Protein AF-A0A4Q3TST6-F1 (afdb_monomer)

Nearest PDB structures (foldseek):
  6zv2-assembly1_A  TM=2.755E-01  e=5.333E+00  Homo sapiens
  7v6p-assembly1_A-2  TM=3.207E-01  e=9.569E+00  Homo sapiens

Sequence (135 aa):
MSQPLPTNADIRQLRTQAKELLRSLQATNPTAKLADAQWEIAKRHGFDSWPKLVAEVETPLLIEQMKGSIEKGDADELDRLLRRKPTLRRQLDEPLFGFDSPPVMRASGHREAARLLPVLVRHGADPNARSKWWA

Structure (mmCIF, N/CA/C/O backbone):
data_AF-A0A4Q3TST6-F1
#
_entry.id   AF-A0A4Q3TST6-F1
#
loop_
_atom_site.group_PDB
_atom_site.id
_atom_site.type_symbol
_atom_site.label_atom_id
_atom_site.label_alt_id
_atom_site.label_comp_id
_atom_site.label_asym_id
_atom_site.label_entity_id
_atom_site.label_seq_id
_atom_site.pdbx_PDB_ins_code
_atom_site.Cartn_x
_atom_site.Cartn_y
_atom_site.Cartn_z
_atom_site.occupancy
_atom_site.B_iso_or_equiv
_atom_site.auth_seq_id
_atom_site.auth_comp_id
_atom_site.auth_asym_id
_atom_site.auth_atom_id
_atom_site.pdbx_PDB_model_num
ATOM 1 N N . MET A 1 1 ? -17.664 15.649 11.143 1.00 48.75 1 MET A N 1
ATOM 2 C CA . MET A 1 1 ? -16.421 16.242 10.614 1.00 48.75 1 MET A CA 1
ATOM 3 C C . MET A 1 1 ? -15.369 15.144 10.624 1.00 48.75 1 MET A C 1
ATOM 5 O O . MET A 1 1 ? -14.902 14.800 11.701 1.00 48.75 1 MET A O 1
ATOM 9 N N . SER A 1 2 ? -15.102 14.505 9.484 1.00 64.56 2 SER A N 1
ATOM 10 C CA . SER A 1 2 ? -14.059 13.473 9.389 1.00 64.56 2 SER A CA 1
ATOM 11 C C . SER A 1 2 ? -12.692 14.151 9.404 1.00 64.56 2 SER A C 1
ATOM 13 O O . SER A 1 2 ? -12.511 15.155 8.715 1.00 64.56 2 SER A O 1
ATOM 15 N N . GLN A 1 3 ? -11.748 13.651 10.198 1.00 69.94 3 GLN A N 1
ATOM 16 C CA . GLN A 1 3 ? -10.388 14.188 10.192 1.00 69.94 3 GLN A CA 1
ATOM 17 C C . GLN A 1 3 ? -9.625 13.595 9.002 1.00 69.94 3 GLN A C 1
ATOM 19 O O . GLN A 1 3 ? -9.548 12.364 8.902 1.00 69.94 3 GLN A O 1
ATOM 24 N N . PRO A 1 4 ? -9.066 14.424 8.102 1.00 68.94 4 PRO A N 1
ATOM 25 C CA . PRO A 1 4 ? -8.273 13.919 6.992 1.00 68.94 4 PRO A CA 1
ATOM 26 C C . PRO A 1 4 ? -7.070 13.144 7.535 1.00 68.94 4 PRO A C 1
ATOM 28 O O . PRO A 1 4 ? -6.478 13.516 8.551 1.00 68.94 4 PRO A O 1
ATOM 31 N N . LEU A 1 5 ? -6.738 12.039 6.872 1.00 65.44 5 LEU A N 1
ATOM 32 C CA . LEU A 1 5 ? -5.522 11.294 7.170 1.00 65.44 5 LEU A CA 1
ATOM 33 C C . LEU A 1 5 ? -4.305 12.219 7.003 1.00 65.44 5 LEU A C 1
ATOM 35 O O . LEU A 1 5 ? -4.219 12.910 5.985 1.00 65.44 5 LEU A O 1
ATOM 39 N N . PRO A 1 6 ? -3.362 12.251 7.961 1.00 63.34 6 PRO A N 1
ATOM 40 C CA . PRO A 1 6 ? -2.115 12.972 7.758 1.00 63.34 6 PRO A CA 1
ATOM 41 C C . PRO A 1 6 ? -1.355 12.358 6.575 1.00 63.34 6 PRO A C 1
ATOM 43 O O . PRO A 1 6 ? -1.350 11.139 6.403 1.00 63.34 6 PRO A O 1
ATOM 46 N N . THR A 1 7 ? -0.687 13.196 5.779 1.00 59.62 7 THR A N 1
ATOM 47 C CA . THR A 1 7 ? 0.052 12.813 4.556 1.00 59.62 7 THR A CA 1
ATOM 48 C C . THR A 1 7 ? 1.087 11.700 4.791 1.00 59.62 7 THR A C 1
ATOM 50 O O . THR A 1 7 ? 1.479 10.988 3.875 1.00 59.62 7 THR A O 1
ATOM 53 N N . ASN A 1 8 ? 1.513 11.534 6.038 1.00 64.44 8 ASN A N 1
ATOM 54 C CA . ASN A 1 8 ? 2.482 10.569 6.540 1.00 64.44 8 ASN A CA 1
ATOM 55 C C . ASN A 1 8 ? 1.895 9.718 7.680 1.00 64.44 8 ASN A C 1
ATOM 57 O O . ASN A 1 8 ? 2.574 9.445 8.671 1.00 64.44 8 ASN A O 1
ATOM 61 N N . ALA A 1 9 ? 0.620 9.339 7.575 1.00 71.19 9 ALA A N 1
ATOM 62 C CA . ALA A 1 9 ? -0.016 8.445 8.532 1.00 71.19 9 ALA A CA 1
ATOM 63 C C . ALA A 1 9 ? 0.820 7.167 8.733 1.00 71.19 9 ALA A C 1
ATOM 65 O O . ALA A 1 9 ? 1.188 6.484 7.781 1.00 71.19 9 ALA A O 1
ATOM 66 N N . ASP A 1 10 ? 1.121 6.841 9.991 1.00 81.50 10 ASP A N 1
ATOM 67 C CA . ASP A 1 10 ? 1.841 5.624 10.363 1.00 81.50 10 ASP A CA 1
ATOM 68 C C . ASP A 1 10 ? 0.867 4.643 11.025 1.00 81.50 10 ASP A C 1
ATOM 70 O O . ASP A 1 10 ? 0.264 4.920 12.065 1.00 81.50 10 ASP A O 1
ATOM 74 N N . ILE A 1 11 ? 0.736 3.448 10.449 1.00 86.62 11 ILE A N 1
ATOM 75 C CA . ILE A 1 11 ? -0.111 2.372 10.984 1.00 86.62 11 ILE A CA 1
ATOM 76 C C . ILE A 1 11 ? 0.293 1.991 12.405 1.00 86.62 11 ILE A C 1
ATOM 78 O O . ILE A 1 11 ? -0.558 1.576 13.193 1.00 86.62 11 ILE A O 1
ATOM 82 N N . ARG A 1 12 ? 1.574 2.122 12.764 1.00 86.69 12 ARG A N 1
ATOM 83 C CA . ARG A 1 12 ? 2.035 1.892 14.137 1.00 86.69 12 ARG A CA 1
ATOM 84 C C . ARG A 1 12 ? 1.382 2.887 15.088 1.00 86.69 12 ARG A C 1
ATOM 86 O O . ARG A 1 12 ? 0.849 2.460 16.109 1.00 86.69 12 ARG A O 1
ATOM 93 N N . GLN A 1 13 ? 1.349 4.169 14.723 1.00 87.88 13 GLN A N 1
ATOM 94 C CA . GLN A 1 13 ? 0.671 5.201 15.509 1.00 87.88 13 GLN A CA 1
ATOM 95 C C . GLN A 1 13 ? -0.836 4.941 15.585 1.00 87.88 13 GLN A C 1
ATOM 97 O O . GLN A 1 13 ? -1.388 4.957 16.682 1.00 87.88 13 GLN A O 1
ATOM 102 N N . LEU A 1 14 ? -1.489 4.592 14.470 1.00 89.12 14 LEU A N 1
ATOM 103 C CA . LEU A 1 14 ? -2.922 4.265 14.472 1.00 89.12 14 LEU A CA 1
ATOM 104 C C . LEU A 1 14 ? -3.228 3.060 15.382 1.00 89.12 14 LEU A C 1
ATOM 106 O O . LEU A 1 14 ? -4.218 3.056 16.112 1.00 89.12 14 LEU A O 1
ATOM 110 N N . ARG A 1 15 ? -2.373 2.028 15.386 1.00 89.31 15 ARG A N 1
ATOM 111 C CA . ARG A 1 15 ? -2.518 0.868 16.287 1.00 89.31 15 ARG A CA 1
ATOM 112 C C . ARG A 1 15 ? -2.339 1.252 17.753 1.00 89.31 15 ARG A C 1
ATOM 114 O O . ARG A 1 15 ? -3.014 0.676 18.605 1.00 89.31 15 ARG A 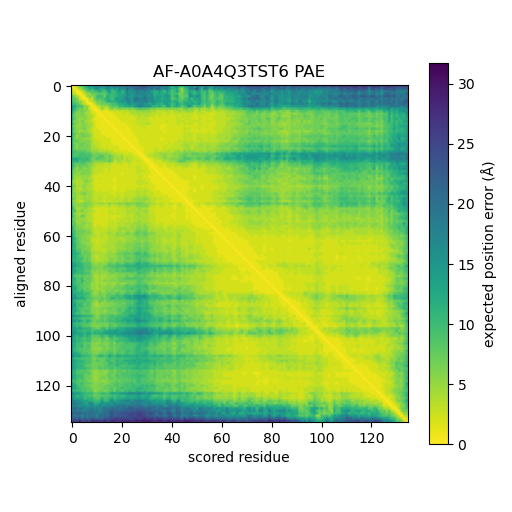O 1
ATOM 121 N N . THR A 1 16 ? -1.444 2.190 18.054 1.00 91.94 16 THR A N 1
ATOM 122 C CA . THR A 1 16 ? -1.279 2.733 19.408 1.00 91.94 16 THR A CA 1
ATOM 123 C C . THR A 1 16 ? -2.525 3.503 19.835 1.00 91.94 16 THR A C 1
ATOM 125 O O . THR A 1 16 ? -3.088 3.188 20.882 1.00 91.94 16 THR A O 1
ATOM 128 N N . GLN A 1 17 ? -3.034 4.398 18.983 1.00 90.50 17 GLN A N 1
ATOM 129 C CA . GLN A 1 17 ? -4.275 5.138 19.234 1.00 90.50 17 GLN A CA 1
ATOM 130 C C . GLN A 1 17 ? -5.466 4.201 19.467 1.00 90.50 17 GLN A C 1
ATOM 132 O O . GLN A 1 17 ? -6.252 4.424 20.382 1.00 90.50 17 GLN A O 1
ATOM 137 N N . ALA A 1 18 ? -5.578 3.102 18.710 1.00 92.81 18 ALA A N 1
ATOM 138 C CA . ALA A 1 18 ? -6.638 2.110 18.909 1.00 92.81 18 ALA A CA 1
ATOM 139 C C . ALA A 1 18 ? -6.577 1.449 20.295 1.00 92.81 18 ALA A C 1
ATOM 141 O O . ALA A 1 18 ? -7.609 1.207 20.918 1.00 92.81 18 ALA A O 1
ATOM 142 N N . LYS A 1 19 ? -5.373 1.172 20.807 1.00 92.75 19 LYS A N 1
ATOM 143 C CA . LYS A 1 19 ? -5.188 0.607 22.153 1.00 92.75 19 LYS A CA 1
ATOM 144 C C . LYS A 1 19 ? -5.473 1.628 23.250 1.00 92.75 19 LYS A C 1
ATOM 146 O O . LYS A 1 19 ? -6.015 1.270 24.290 1.00 92.75 19 LYS A O 1
ATOM 151 N N . GLU A 1 20 ? -5.091 2.883 23.044 1.00 93.75 20 GLU A N 1
ATOM 152 C CA . GLU A 1 20 ? -5.401 3.971 23.974 1.00 93.75 20 GLU A CA 1
ATOM 153 C C . GLU A 1 20 ? -6.904 4.216 24.052 1.00 93.75 20 GLU A C 1
ATOM 155 O O . GLU A 1 20 ? -7.461 4.211 25.146 1.00 93.75 20 GLU A O 1
ATOM 160 N N . LEU A 1 21 ? -7.569 4.293 22.899 1.00 92.44 21 LEU A N 1
ATOM 161 C CA . LEU A 1 21 ? -9.016 4.429 22.819 1.00 92.44 21 LEU A CA 1
ATOM 162 C C . LEU A 1 21 ? -9.732 3.239 23.465 1.00 92.44 21 LEU A C 1
ATOM 164 O O . LEU A 1 21 ? -10.683 3.444 24.209 1.00 92.44 21 LEU A O 1
ATOM 168 N N . LEU A 1 22 ? -9.249 2.008 23.262 1.00 94.75 22 LEU A N 1
ATOM 169 C CA . LEU A 1 22 ? -9.791 0.833 23.946 1.00 94.75 22 LEU A CA 1
ATOM 170 C C . LEU A 1 22 ? -9.739 0.981 25.472 1.00 94.75 22 LEU A C 1
ATOM 172 O O . LEU A 1 22 ? -10.726 0.683 26.138 1.00 94.75 22 LEU A O 1
ATOM 176 N N . ARG A 1 23 ? -8.617 1.459 26.028 1.00 92.69 23 ARG A N 1
ATOM 177 C CA . ARG A 1 23 ? -8.493 1.686 27.478 1.00 92.69 23 ARG A CA 1
ATOM 178 C C . ARG A 1 23 ? -9.515 2.711 27.972 1.00 92.69 23 ARG A C 1
ATOM 180 O O . ARG A 1 23 ? -10.127 2.497 29.014 1.00 92.69 23 ARG A O 1
ATOM 187 N N . SER A 1 24 ? -9.741 3.782 27.212 1.00 91.94 24 SER A N 1
ATOM 188 C CA . SER A 1 24 ? -10.781 4.769 27.522 1.00 91.94 24 SER A CA 1
ATOM 189 C C . SER A 1 24 ? -12.191 4.180 27.431 1.00 91.94 24 SER A C 1
ATOM 191 O O . SER A 1 24 ? -13.001 4.417 28.320 1.00 91.94 24 SER A O 1
ATOM 193 N N . LEU A 1 25 ? -12.483 3.369 26.409 1.00 91.56 25 LEU A N 1
ATOM 194 C CA . LEU A 1 25 ? -13.783 2.708 26.254 1.00 91.56 25 LEU A CA 1
ATOM 195 C C . LEU A 1 25 ? -14.056 1.719 27.390 1.00 91.56 25 LEU A C 1
ATOM 197 O O . LEU A 1 25 ? -15.166 1.683 27.912 1.00 91.56 25 LEU A O 1
ATOM 201 N N . GLN A 1 26 ? -13.044 0.961 27.815 1.00 93.50 26 GLN A N 1
ATOM 202 C CA . GLN A 1 26 ? -13.163 -0.006 28.907 1.00 93.50 26 GLN A CA 1
ATOM 203 C C . GLN A 1 26 ? -13.432 0.640 30.269 1.00 93.50 26 GLN A C 1
ATOM 205 O O . GLN A 1 26 ? -14.047 0.003 31.121 1.00 93.50 26 GLN A O 1
ATOM 210 N N . ALA A 1 27 ? -13.043 1.905 30.460 1.00 91.81 27 ALA A N 1
ATOM 211 C CA . ALA A 1 27 ? -13.361 2.655 31.674 1.00 91.81 27 ALA A CA 1
ATOM 212 C C . ALA A 1 27 ? -14.870 2.926 31.828 1.00 91.81 27 ALA A C 1
ATOM 214 O O . ALA A 1 27 ? -15.357 3.064 32.946 1.00 91.81 27 ALA A O 1
ATOM 215 N N . THR A 1 28 ? -15.613 2.990 30.719 1.00 90.62 28 THR A N 1
ATOM 216 C CA . THR A 1 28 ? -17.069 3.221 30.714 1.00 90.62 28 THR A CA 1
ATOM 217 C C . THR A 1 28 ? -17.861 1.950 30.400 1.00 90.62 28 THR A C 1
ATOM 219 O O . THR A 1 28 ? -18.960 1.761 30.912 1.00 90.62 28 THR A O 1
ATOM 222 N N . ASN A 1 29 ? -17.308 1.057 29.580 1.00 89.19 29 ASN A N 1
ATOM 223 C CA . ASN A 1 29 ? -17.898 -0.222 29.215 1.00 89.19 29 ASN A CA 1
ATOM 224 C C . ASN A 1 29 ? -16.834 -1.335 29.271 1.00 89.19 29 ASN A C 1
ATOM 226 O O . ASN A 1 29 ? -16.108 -1.534 28.293 1.00 89.19 29 ASN A O 1
ATOM 230 N N . PRO A 1 30 ? -16.785 -2.130 30.355 1.00 89.38 30 PRO A N 1
ATOM 231 C CA . PRO A 1 30 ? -15.797 -3.200 30.527 1.00 89.38 30 PRO A CA 1
ATOM 232 C C . PRO A 1 30 ? -15.804 -4.268 29.424 1.00 89.38 30 PRO A C 1
ATOM 234 O O . PRO A 1 30 ? -14.830 -5.000 29.268 1.00 89.38 30 PRO A O 1
ATOM 237 N N . THR A 1 31 ? -16.890 -4.374 28.651 1.00 92.69 31 THR A N 1
ATOM 238 C CA . THR A 1 31 ? -17.025 -5.352 27.559 1.00 92.69 31 THR A CA 1
ATOM 239 C C . THR A 1 31 ? -16.506 -4.850 26.207 1.00 92.69 31 THR A C 1
ATOM 241 O O . THR A 1 31 ? -16.492 -5.622 25.246 1.00 92.69 31 THR A O 1
ATOM 244 N N . ALA A 1 32 ? -16.061 -3.588 26.123 1.00 91.62 32 ALA A N 1
ATOM 245 C CA . ALA A 1 32 ? -15.529 -2.995 24.900 1.00 91.62 32 ALA A CA 1
ATOM 246 C C . ALA A 1 32 ? -14.303 -3.762 24.376 1.00 91.62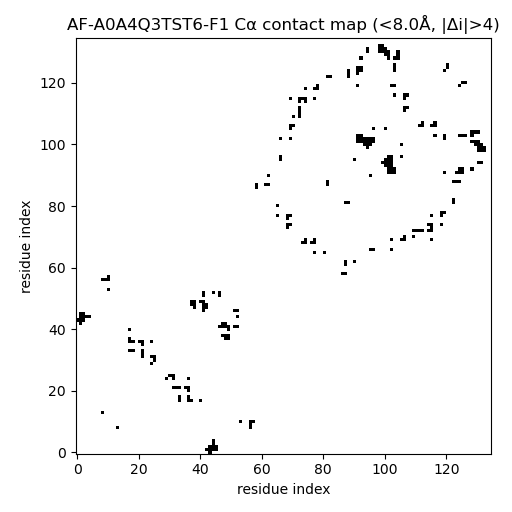 32 ALA A C 1
ATOM 248 O O . ALA A 1 32 ? -13.416 -4.173 25.136 1.00 91.62 32 ALA A O 1
ATOM 249 N N . LYS A 1 33 ? -14.247 -3.936 23.052 1.00 94.44 33 LYS A N 1
ATOM 250 C CA . LYS A 1 33 ? -13.217 -4.704 22.347 1.00 94.44 33 LYS A CA 1
ATOM 251 C C . LYS A 1 33 ? -12.355 -3.802 21.476 1.00 94.44 33 LYS A C 1
ATOM 253 O O . LYS A 1 33 ? -12.753 -2.723 21.050 1.00 94.44 33 LYS A O 1
ATOM 258 N N . LEU A 1 34 ? -11.169 -4.301 21.123 1.00 93.06 34 LEU A N 1
ATOM 259 C CA . LEU A 1 34 ? -10.261 -3.604 20.208 1.00 93.06 34 LEU A CA 1
ATOM 260 C C . LEU A 1 34 ? -10.919 -3.285 18.856 1.00 93.06 34 LEU A C 1
ATOM 262 O O . LEU A 1 34 ? -10.621 -2.251 18.268 1.00 93.06 34 LEU A O 1
ATOM 266 N N . ALA A 1 35 ? -11.820 -4.152 18.388 1.00 92.19 35 ALA A N 1
ATOM 267 C CA . ALA A 1 35 ? -12.576 -3.934 17.160 1.00 92.19 35 ALA A CA 1
ATOM 268 C C . ALA A 1 35 ? -13.453 -2.670 17.227 1.00 92.19 35 ALA A C 1
ATOM 270 O O . ALA A 1 35 ? -13.533 -1.957 16.231 1.00 92.19 35 ALA A O 1
ATOM 271 N N . ASP A 1 36 ? -14.036 -2.353 18.390 1.00 92.19 36 ASP A N 1
ATOM 272 C CA . ASP A 1 36 ? -14.860 -1.152 18.581 1.00 92.19 36 ASP A CA 1
ATOM 273 C C . ASP A 1 36 ? -13.995 0.109 18.461 1.00 92.19 36 ASP A C 1
ATOM 275 O O . ASP A 1 36 ? -14.309 1.020 17.697 1.00 92.19 36 ASP A O 1
ATOM 279 N N . ALA A 1 37 ? -12.833 0.111 19.125 1.00 93.50 37 ALA A N 1
ATOM 280 C CA . ALA A 1 37 ? -11.865 1.203 19.039 1.00 93.50 37 ALA A CA 1
ATOM 281 C C . ALA A 1 37 ? -11.311 1.385 17.611 1.00 93.50 37 ALA A C 1
ATOM 283 O O . ALA A 1 37 ? -11.190 2.502 17.109 1.00 93.50 37 ALA A O 1
ATOM 284 N N . GLN A 1 38 ? -10.985 0.286 16.929 1.00 93.44 38 GLN A N 1
ATOM 285 C CA . GLN A 1 38 ? -10.513 0.302 15.542 1.00 93.44 38 GLN A CA 1
ATOM 286 C C . GLN A 1 38 ? -11.580 0.820 14.572 1.00 93.44 38 GLN A C 1
ATOM 288 O O . GLN A 1 38 ? -11.264 1.602 13.673 1.00 93.44 38 GLN A O 1
ATOM 293 N N . TRP A 1 39 ? -12.834 0.396 14.744 1.00 94.44 39 TRP A N 1
ATOM 294 C CA . TRP A 1 39 ? -13.956 0.872 13.940 1.00 94.44 39 TRP A CA 1
ATOM 295 C C . TRP A 1 39 ? -14.202 2.363 14.155 1.00 94.44 39 TRP A C 1
ATOM 297 O O . TRP A 1 39 ? -14.391 3.099 13.189 1.00 94.44 39 TRP A O 1
ATOM 307 N N . GLU A 1 40 ? -14.133 2.834 15.398 1.00 92.19 40 GLU A N 1
ATOM 308 C CA . GLU A 1 40 ? -14.321 4.246 15.703 1.00 92.19 40 GLU A CA 1
ATOM 309 C C . GLU A 1 40 ? -13.232 5.117 15.061 1.00 92.19 40 GLU A C 1
ATOM 311 O O . GLU A 1 40 ? -13.547 6.145 14.460 1.00 92.19 40 GLU A O 1
ATOM 316 N N . ILE A 1 41 ? -11.966 4.685 15.095 1.00 91.50 41 ILE A N 1
ATOM 317 C CA . ILE A 1 41 ? -10.871 5.379 14.396 1.00 91.50 41 ILE A CA 1
ATOM 318 C C . ILE A 1 41 ? -11.090 5.368 12.879 1.00 91.50 41 ILE A C 1
ATOM 320 O O . ILE A 1 41 ? -10.978 6.416 12.243 1.00 91.50 41 ILE A O 1
ATOM 324 N N . ALA A 1 42 ? -11.453 4.222 12.294 1.00 92.31 42 ALA A N 1
ATOM 325 C CA . ALA A 1 42 ? -11.766 4.133 10.867 1.00 92.31 42 ALA A CA 1
ATOM 326 C C . ALA A 1 42 ? -12.871 5.125 10.476 1.00 92.31 42 ALA A C 1
ATOM 328 O O . ALA A 1 42 ? -12.678 5.937 9.570 1.00 92.31 42 ALA A O 1
ATOM 329 N N . LYS A 1 43 ? -13.973 5.147 11.232 1.00 91.88 43 LYS A N 1
ATOM 330 C CA . LYS A 1 43 ? -15.103 6.051 11.003 1.00 91.88 43 LYS A CA 1
ATOM 331 C C . LYS A 1 43 ? -14.711 7.523 11.143 1.00 91.88 43 LYS A C 1
ATOM 333 O O . LYS A 1 43 ? -15.144 8.341 10.334 1.00 91.88 43 LYS A O 1
ATOM 338 N N . ARG A 1 44 ? -13.877 7.877 12.131 1.00 89.81 44 ARG A N 1
ATOM 339 C CA . ARG A 1 44 ? -13.364 9.252 12.318 1.00 89.81 44 ARG A CA 1
ATOM 340 C C . ARG A 1 44 ? -12.571 9.747 11.108 1.00 89.81 44 ARG A C 1
ATOM 342 O O . ARG A 1 44 ? -12.638 10.933 10.794 1.00 89.81 44 ARG A O 1
ATOM 349 N N . HIS A 1 45 ? -11.879 8.846 10.416 1.00 87.69 45 HIS A N 1
ATOM 350 C CA . HIS A 1 45 ? -11.157 9.140 9.178 1.00 87.69 45 HIS A CA 1
ATOM 351 C C . HIS A 1 45 ? -11.992 8.932 7.902 1.00 87.69 45 HIS A C 1
ATOM 353 O O . HIS A 1 45 ? -11.482 9.129 6.806 1.00 87.69 45 HIS A O 1
ATOM 359 N N . GLY A 1 46 ? -13.276 8.573 8.021 1.00 89.75 46 GLY A N 1
ATOM 360 C CA . GLY A 1 46 ? -14.176 8.382 6.878 1.00 89.75 46 GLY A CA 1
ATOM 361 C C . GLY A 1 46 ? -14.096 7.008 6.204 1.00 89.75 46 GLY A C 1
ATOM 362 O O . GLY A 1 46 ? -14.580 6.862 5.087 1.00 89.75 46 GLY A O 1
ATOM 363 N N . PHE A 1 47 ? -13.516 6.001 6.860 1.00 91.44 47 PHE A N 1
ATOM 364 C CA . PHE A 1 47 ? -13.435 4.629 6.356 1.00 91.44 47 PHE A CA 1
ATOM 365 C C . PHE A 1 47 ? -14.487 3.727 7.005 1.00 91.44 47 PHE A C 1
ATOM 367 O O . PHE A 1 47 ? -14.696 3.767 8.216 1.00 91.44 47 PHE A O 1
ATOM 374 N N . ASP A 1 48 ? -15.078 2.830 6.213 1.00 88.25 48 ASP A N 1
ATOM 375 C CA . ASP A 1 48 ? -16.090 1.876 6.702 1.00 88.25 48 ASP A CA 1
ATOM 376 C C . ASP A 1 48 ? -15.509 0.783 7.607 1.00 88.25 48 ASP A C 1
ATOM 378 O O . ASP A 1 48 ? -16.236 0.100 8.329 1.00 88.25 48 ASP A O 1
ATOM 382 N N . SER A 1 49 ? -14.199 0.547 7.517 1.00 92.44 49 SER A N 1
ATOM 383 C CA . SER A 1 49 ? -13.532 -0.501 8.276 1.00 92.44 49 SER A CA 1
ATOM 384 C C . SER A 1 49 ? -12.056 -0.202 8.498 1.00 92.44 49 SER A C 1
ATOM 386 O O . SER A 1 49 ? -11.388 0.460 7.701 1.00 92.44 49 SER A O 1
ATOM 388 N N . TRP A 1 50 ? -11.527 -0.755 9.585 1.00 91.12 50 TRP A N 1
ATOM 389 C CA . TRP A 1 50 ? -10.113 -0.656 9.921 1.00 91.12 50 TRP A CA 1
ATOM 390 C C . TRP A 1 50 ? -9.174 -1.226 8.842 1.00 91.12 50 TRP A C 1
ATOM 392 O O . TRP A 1 50 ? -8.199 -0.556 8.510 1.00 91.12 50 TRP A O 1
ATOM 402 N N . PRO A 1 51 ? -9.443 -2.396 8.222 1.00 90.62 51 PRO A N 1
ATOM 403 C CA . PRO A 1 51 ? -8.617 -2.878 7.116 1.00 90.62 51 PRO A CA 1
ATOM 404 C C . PRO A 1 51 ? -8.569 -1.924 5.914 1.00 90.62 51 PRO A C 1
ATOM 406 O O . PRO A 1 51 ? -7.512 -1.814 5.300 1.00 90.62 51 PRO A O 1
ATOM 409 N N . LYS A 1 52 ? -9.667 -1.215 5.596 1.00 89.06 52 LYS A N 1
ATOM 410 C CA . LYS A 1 52 ? -9.675 -0.200 4.525 1.00 89.06 52 LYS A CA 1
ATOM 411 C C . LYS A 1 52 ? -8.777 0.984 4.880 1.00 89.06 52 LYS A C 1
ATOM 413 O O . LYS A 1 52 ? -7.938 1.356 4.072 1.00 89.06 52 LYS A O 1
ATOM 418 N N . LEU A 1 53 ? -8.904 1.508 6.102 1.00 90.25 53 LEU A N 1
ATOM 419 C CA . LEU A 1 53 ? -8.033 2.569 6.619 1.00 90.25 53 LEU A CA 1
ATOM 420 C C . LEU A 1 53 ? -6.551 2.163 6.534 1.00 90.25 53 LEU A C 1
ATOM 422 O O . LEU A 1 53 ? -5.727 2.910 6.022 1.00 90.25 53 LEU A O 1
ATOM 426 N N . VAL A 1 54 ? -6.208 0.960 7.004 1.00 88.81 54 VAL A N 1
ATOM 427 C CA . VAL A 1 54 ? -4.825 0.460 6.957 1.00 88.81 54 VAL A CA 1
ATOM 428 C C . VAL A 1 54 ? -4.332 0.315 5.520 1.00 88.81 54 VAL A C 1
ATOM 430 O O . VAL A 1 54 ? -3.203 0.700 5.243 1.00 88.81 54 VAL A O 1
ATOM 433 N N . ALA A 1 55 ? -5.149 -0.215 4.607 1.00 87.25 55 ALA A N 1
ATOM 434 C CA . ALA A 1 55 ? -4.766 -0.353 3.205 1.00 87.25 55 ALA A CA 1
ATOM 435 C C . ALA A 1 55 ? -4.506 1.009 2.546 1.00 87.25 55 ALA A C 1
ATOM 437 O O . ALA A 1 55 ? -3.527 1.137 1.814 1.00 87.25 55 ALA A O 1
ATOM 438 N N . GLU A 1 56 ? -5.325 2.018 2.843 1.00 87.31 56 GLU A N 1
ATOM 439 C CA . GLU A 1 56 ? -5.142 3.374 2.318 1.00 87.31 56 GLU A CA 1
ATOM 440 C C . GLU A 1 56 ? -3.839 4.006 2.815 1.00 87.31 56 GLU A C 1
ATOM 442 O O . GLU A 1 56 ? -3.132 4.661 2.060 1.00 87.31 56 GLU A O 1
ATOM 447 N N . VAL A 1 57 ? -3.471 3.745 4.071 1.00 87.94 57 VAL A N 1
ATOM 448 C CA . VAL A 1 57 ? -2.216 4.237 4.651 1.00 87.94 57 VAL A CA 1
ATOM 449 C C . VAL A 1 57 ? -0.995 3.439 4.163 1.00 87.94 57 VAL A C 1
ATOM 451 O O . VAL A 1 57 ? 0.068 4.011 3.934 1.00 87.94 57 VAL A O 1
ATOM 454 N N . GLU A 1 58 ? -1.115 2.119 3.976 1.00 87.88 58 GLU A N 1
ATOM 455 C CA . GLU A 1 58 ? -0.018 1.271 3.479 1.00 87.88 58 GLU A CA 1
ATOM 456 C C . GLU A 1 58 ? 0.274 1.498 1.995 1.00 87.88 58 GLU A C 1
ATOM 458 O O . GLU A 1 58 ? 1.433 1.436 1.588 1.00 87.88 58 GLU A O 1
ATOM 463 N N . THR A 1 59 ? -0.753 1.716 1.172 1.00 88.06 59 THR A N 1
ATOM 464 C CA . THR A 1 59 ? -0.618 1.687 -0.293 1.00 88.06 59 THR A CA 1
ATOM 465 C C . THR A 1 59 ? 0.398 2.706 -0.823 1.00 88.06 59 THR A C 1
ATOM 467 O O . THR A 1 59 ? 1.284 2.282 -1.567 1.00 88.06 59 THR A O 1
ATOM 470 N N . PRO A 1 60 ? 0.385 3.990 -0.4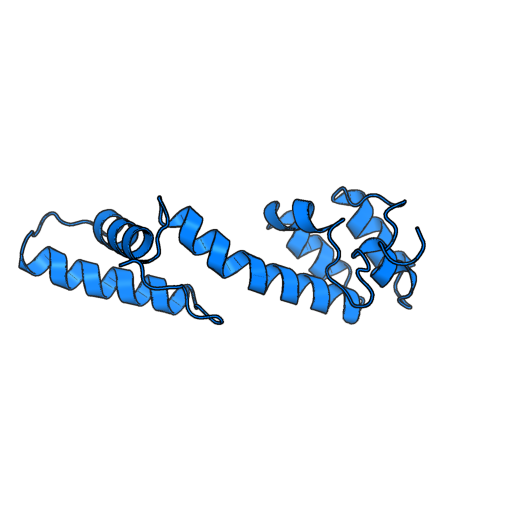13 1.00 87.88 60 PRO A N 1
ATOM 471 C CA . PRO A 1 60 ? 1.393 4.958 -0.842 1.00 87.88 60 PRO A CA 1
ATOM 472 C C . PRO A 1 60 ? 2.821 4.551 -0.456 1.00 87.88 60 PRO A C 1
ATOM 474 O O . PRO A 1 60 ? 3.735 4.649 -1.270 1.00 87.88 60 PRO A O 1
ATOM 477 N N . LEU A 1 61 ? 3.019 4.017 0.755 1.00 87.88 61 LEU A N 1
ATOM 478 C CA . LEU A 1 61 ? 4.334 3.553 1.217 1.00 87.88 61 LEU A CA 1
ATOM 479 C C . LEU A 1 61 ? 4.840 2.366 0.390 1.00 87.88 61 LEU A C 1
ATOM 481 O O . LEU A 1 61 ? 6.025 2.281 0.072 1.00 87.88 61 LEU A O 1
ATOM 485 N N . LEU A 1 62 ? 3.939 1.451 0.035 1.00 89.94 62 LEU A N 1
ATOM 486 C CA . LEU A 1 62 ? 4.246 0.300 -0.809 1.00 89.94 62 LEU A CA 1
ATOM 487 C C . LEU A 1 62 ? 4.562 0.723 -2.252 1.00 89.94 62 LEU A C 1
ATOM 489 O O . LEU A 1 62 ? 5.462 0.150 -2.862 1.00 89.94 62 LEU A O 1
ATOM 493 N N . ILE A 1 63 ? 3.864 1.731 -2.787 1.00 91.00 63 ILE A N 1
ATOM 494 C CA . ILE A 1 63 ? 4.153 2.311 -4.106 1.00 91.00 63 ILE A CA 1
ATOM 495 C C . ILE A 1 63 ? 5.545 2.949 -4.109 1.00 91.00 63 ILE A C 1
ATOM 497 O O . ILE A 1 63 ? 6.332 2.684 -5.014 1.00 91.00 63 ILE A O 1
ATOM 501 N N . GLU A 1 64 ? 5.892 3.727 -3.084 1.00 90.94 64 GLU A N 1
ATOM 502 C CA . GLU A 1 64 ? 7.224 4.332 -2.975 1.00 90.94 64 GLU A CA 1
ATOM 503 C C . GLU A 1 64 ? 8.333 3.278 -2.820 1.00 90.94 64 GLU A C 1
ATOM 505 O O . GLU A 1 64 ? 9.387 3.397 -3.446 1.00 90.94 64 GLU A O 1
ATOM 510 N N . GLN A 1 65 ? 8.094 2.199 -2.065 1.00 90.81 65 GLN A N 1
ATOM 511 C CA . GLN A 1 65 ? 9.024 1.063 -1.995 1.00 90.81 65 GLN A CA 1
ATOM 512 C C . GLN A 1 65 ?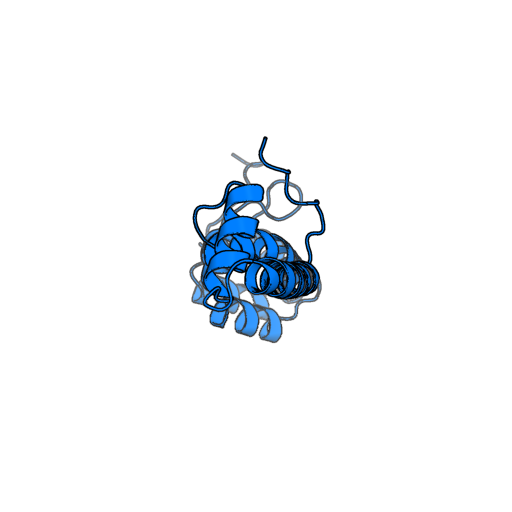 9.210 0.399 -3.362 1.00 90.81 65 GLN A C 1
ATOM 514 O O . GLN A 1 65 ? 10.344 0.174 -3.778 1.00 90.81 65 GLN A O 1
ATOM 519 N N . MET A 1 66 ? 8.115 0.148 -4.084 1.00 93.25 66 MET A N 1
ATOM 520 C CA . MET A 1 66 ? 8.149 -0.422 -5.431 1.00 93.25 66 MET A CA 1
ATOM 521 C C . MET A 1 66 ? 8.939 0.464 -6.398 1.00 93.25 66 MET A C 1
ATOM 523 O O . MET A 1 66 ? 9.809 -0.031 -7.117 1.00 93.25 66 MET A O 1
ATOM 527 N N . LYS A 1 67 ? 8.676 1.778 -6.387 1.00 93.25 67 LYS A N 1
ATOM 528 C CA . LYS A 1 67 ? 9.432 2.762 -7.171 1.00 93.25 67 LYS A CA 1
ATOM 529 C C . LYS A 1 67 ? 10.914 2.698 -6.820 1.00 93.25 67 LYS A C 1
ATOM 531 O O . LYS A 1 67 ? 11.740 2.575 -7.716 1.00 93.25 67 LYS A O 1
ATOM 536 N N . GLY A 1 68 ? 11.249 2.676 -5.532 1.00 93.25 68 GLY A N 1
ATOM 537 C CA . GLY A 1 68 ? 12.622 2.534 -5.053 1.00 93.25 68 GLY A CA 1
ATOM 538 C C . GLY A 1 68 ? 13.323 1.260 -5.539 1.00 93.25 68 GLY A C 1
ATOM 539 O O . GLY A 1 68 ? 14.498 1.325 -5.894 1.00 93.25 68 GLY A O 1
ATOM 540 N N . SER A 1 69 ? 12.633 0.117 -5.595 1.00 94.25 69 SER A N 1
ATOM 541 C CA . SER A 1 69 ? 13.194 -1.131 -6.136 1.00 94.25 69 SER A CA 1
ATOM 542 C C . SER A 1 69 ? 13.479 -1.029 -7.635 1.00 94.25 69 SER A C 1
ATOM 544 O O . SER A 1 69 ? 14.537 -1.467 -8.084 1.00 94.25 69 SER A O 1
ATOM 546 N N . ILE A 1 70 ? 12.584 -0.399 -8.402 1.00 93.50 70 ILE A N 1
ATOM 547 C CA . ILE A 1 70 ? 12.779 -0.168 -9.842 1.00 93.50 70 ILE A CA 1
ATOM 548 C C . ILE A 1 70 ? 13.962 0.782 -10.083 1.00 93.50 70 ILE A C 1
ATOM 550 O O . ILE A 1 70 ? 14.836 0.463 -10.883 1.00 93.50 70 ILE A O 1
ATOM 554 N N . GLU A 1 71 ? 14.039 1.893 -9.344 1.00 92.69 71 GLU A N 1
ATOM 555 C CA . GLU A 1 71 ? 15.135 2.873 -9.438 1.00 92.69 71 GLU A CA 1
ATOM 556 C C . GLU A 1 71 ? 16.505 2.289 -9.061 1.00 92.69 71 GLU A C 1
ATOM 558 O O . GLU A 1 71 ? 17.535 2.725 -9.568 1.00 92.69 71 GLU A O 1
ATOM 563 N N . LYS A 1 72 ? 16.538 1.300 -8.162 1.00 93.75 72 LYS A N 1
ATOM 564 C CA . LYS A 1 72 ? 17.774 0.616 -7.751 1.00 93.75 72 LYS A CA 1
ATOM 565 C C . LYS A 1 72 ? 18.140 -0.570 -8.646 1.00 93.75 72 LYS A C 1
ATOM 567 O O . LYS A 1 72 ? 19.263 -1.064 -8.552 1.00 93.75 72 LYS A O 1
ATOM 572 N N . GLY A 1 73 ? 17.220 -1.049 -9.484 1.00 92.69 73 GLY A N 1
ATOM 573 C CA . GLY A 1 73 ? 17.391 -2.295 -10.235 1.00 92.69 73 GLY A CA 1
ATOM 574 C C . GLY A 1 73 ? 17.223 -3.571 -9.406 1.00 92.69 73 GLY A C 1
ATOM 575 O O . GLY A 1 73 ? 17.684 -4.629 -9.829 1.00 92.69 73 GLY A O 1
ATOM 576 N N . ASP A 1 74 ? 16.587 -3.490 -8.237 1.00 95.44 74 ASP A N 1
ATOM 577 C CA . ASP A 1 74 ? 16.400 -4.623 -7.327 1.00 95.44 74 ASP A CA 1
ATOM 578 C C . ASP A 1 74 ? 15.172 -5.453 -7.733 1.00 95.44 74 ASP A C 1
ATOM 580 O O . ASP A 1 74 ? 14.053 -5.266 -7.246 1.00 95.44 74 ASP A O 1
ATOM 584 N N . ALA A 1 75 ? 15.388 -6.359 -8.687 1.00 94.06 75 ALA A N 1
ATOM 585 C CA . ALA A 1 75 ? 14.346 -7.238 -9.207 1.00 94.06 75 ALA A CA 1
ATOM 586 C C . ALA A 1 75 ? 13.835 -8.248 -8.164 1.00 94.06 75 ALA A C 1
ATOM 588 O O . ALA A 1 75 ? 12.662 -8.620 -8.214 1.00 94.06 75 ALA A O 1
ATOM 589 N N . ASP A 1 76 ? 14.680 -8.667 -7.220 1.00 94.81 76 ASP A N 1
ATOM 590 C CA . ASP A 1 76 ? 14.312 -9.637 -6.186 1.00 94.81 76 ASP A CA 1
ATOM 591 C C . ASP A 1 76 ? 13.375 -9.004 -5.153 1.00 94.81 76 ASP A C 1
ATOM 593 O O . ASP A 1 76 ? 12.349 -9.592 -4.792 1.00 94.81 76 ASP A O 1
ATOM 597 N N . GLU A 1 77 ? 13.678 -7.778 -4.716 1.00 93.94 77 GLU A N 1
ATOM 598 C CA . GLU A 1 77 ? 12.796 -7.034 -3.819 1.00 93.94 77 GLU A CA 1
ATOM 599 C C . GLU A 1 77 ? 11.490 -6.645 -4.516 1.00 93.94 77 GLU A C 1
ATOM 601 O O . GLU A 1 77 ? 10.414 -6.826 -3.940 1.00 93.94 77 GLU A O 1
AT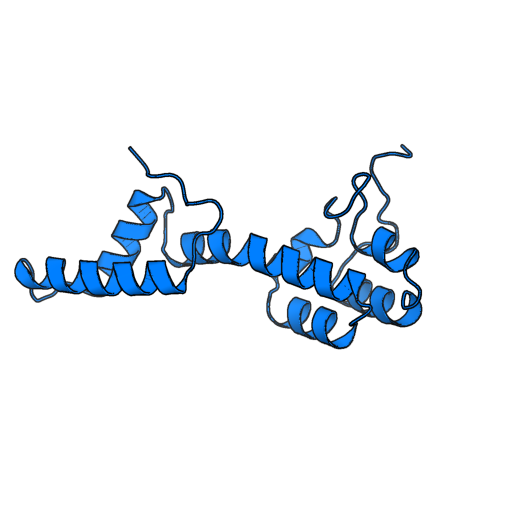OM 606 N N . LEU A 1 78 ? 11.554 -6.198 -5.776 1.00 94.25 78 LEU A N 1
ATOM 607 C CA . LEU A 1 78 ? 10.362 -5.911 -6.578 1.00 94.25 78 LEU A CA 1
ATOM 608 C C . LEU A 1 78 ? 9.441 -7.138 -6.668 1.00 94.25 78 LEU A C 1
ATOM 610 O O . LEU A 1 78 ? 8.235 -7.049 -6.431 1.00 94.25 78 LEU A O 1
ATOM 614 N N . ASP A 1 79 ? 10.006 -8.305 -6.967 1.00 94.81 79 ASP A N 1
ATOM 615 C CA . ASP A 1 79 ? 9.257 -9.550 -7.088 1.00 94.81 79 ASP A CA 1
ATOM 616 C C . ASP A 1 79 ? 8.660 -10.001 -5.746 1.00 94.81 79 ASP A C 1
ATOM 618 O O . ASP A 1 79 ? 7.484 -10.374 -5.676 1.00 94.81 79 ASP A O 1
ATOM 622 N N . ARG A 1 80 ? 9.429 -9.916 -4.653 1.00 94.38 80 ARG A N 1
ATOM 623 C CA . ARG A 1 80 ? 8.935 -10.203 -3.298 1.00 94.38 80 ARG A CA 1
ATOM 624 C C . ARG A 1 80 ? 7.766 -9.289 -2.930 1.00 94.38 80 ARG A C 1
ATOM 626 O O . ARG A 1 80 ? 6.774 -9.770 -2.367 1.00 94.38 80 ARG A O 1
ATOM 633 N N . LEU A 1 81 ? 7.871 -8.001 -3.239 1.00 93.00 81 LEU A N 1
ATOM 634 C CA . LEU A 1 81 ? 6.858 -7.001 -2.928 1.00 93.00 81 LEU A CA 1
ATOM 635 C C . LEU A 1 81 ? 5.546 -7.283 -3.687 1.00 93.00 81 LEU A C 1
ATOM 637 O O . LEU A 1 81 ? 4.486 -7.389 -3.062 1.00 93.00 81 LEU A O 1
ATOM 641 N N . LEU A 1 82 ? 5.620 -7.535 -4.999 1.00 92.62 82 LEU A N 1
ATOM 642 C CA . LEU A 1 82 ? 4.462 -7.838 -5.859 1.00 92.62 82 LEU A CA 1
ATOM 643 C C . LEU A 1 82 ? 3.805 -9.199 -5.564 1.00 92.62 82 LEU A C 1
ATOM 645 O O . LEU A 1 82 ? 2.590 -9.374 -5.744 1.00 92.62 82 LEU A O 1
ATOM 649 N N . ARG A 1 83 ? 4.572 -10.175 -5.059 1.00 92.94 83 ARG A N 1
ATOM 650 C CA . ARG A 1 83 ? 4.016 -11.437 -4.538 1.00 92.94 83 ARG A CA 1
ATOM 651 C C . ARG A 1 83 ? 3.218 -11.219 -3.257 1.00 92.94 83 ARG A C 1
ATOM 653 O O . ARG A 1 83 ? 2.129 -11.770 -3.127 1.00 92.94 83 ARG A O 1
ATOM 660 N N . ARG A 1 84 ? 3.751 -10.436 -2.312 1.00 91.00 84 ARG A N 1
ATOM 661 C CA . ARG A 1 84 ? 3.143 -10.229 -0.985 1.00 91.00 84 ARG A CA 1
ATOM 662 C C . ARG A 1 84 ? 1.940 -9.292 -1.001 1.00 91.00 84 ARG A C 1
ATOM 664 O O . ARG A 1 84 ? 1.077 -9.421 -0.135 1.00 91.00 84 ARG A O 1
ATOM 671 N N . LYS A 1 85 ? 1.895 -8.334 -1.929 1.00 89.44 85 LYS A N 1
ATOM 672 C CA . LYS A 1 85 ? 0.904 -7.250 -1.933 1.00 89.44 85 LYS A CA 1
ATOM 673 C C . LYS A 1 85 ? 0.192 -7.163 -3.291 1.00 89.44 85 LYS A C 1
ATOM 675 O O . LYS A 1 85 ? 0.597 -6.382 -4.148 1.00 89.44 85 LYS A O 1
ATOM 680 N N . PRO A 1 86 ? -0.906 -7.919 -3.491 1.00 85.94 86 PRO A N 1
ATOM 681 C CA . PRO A 1 86 ? -1.677 -7.889 -4.738 1.00 85.94 86 PRO A CA 1
ATOM 682 C C . PRO A 1 86 ? -2.230 -6.505 -5.110 1.00 85.94 86 PRO A C 1
ATOM 684 O O . PRO A 1 86 ? -2.481 -6.251 -6.283 1.00 85.94 86 PRO A O 1
ATOM 687 N N . THR A 1 87 ? -2.400 -5.604 -4.136 1.00 86.12 87 THR A N 1
ATOM 688 C CA . THR A 1 87 ? -2.830 -4.215 -4.364 1.00 86.12 87 THR A CA 1
ATOM 689 C C . THR A 1 87 ? -1.885 -3.447 -5.285 1.00 86.12 87 THR A C 1
ATOM 691 O O . THR A 1 87 ? -2.357 -2.651 -6.090 1.00 86.12 87 THR A O 1
ATOM 694 N N . LEU A 1 88 ? -0.580 -3.737 -5.240 1.00 88.88 88 LEU A N 1
ATOM 695 C CA . LEU A 1 88 ? 0.411 -3.096 -6.107 1.00 88.88 88 LEU A CA 1
ATOM 696 C C . LEU A 1 88 ? 0.305 -3.524 -7.568 1.00 88.88 88 LEU A C 1
ATOM 698 O O . LEU A 1 88 ? 0.682 -2.759 -8.446 1.00 88.88 88 LEU A O 1
ATOM 702 N N . ARG A 1 89 ? -0.257 -4.704 -7.853 1.00 89.44 89 ARG A N 1
ATOM 703 C CA . ARG A 1 89 ? -0.423 -5.172 -9.238 1.00 89.44 89 ARG A CA 1
ATOM 704 C C . ARG A 1 89 ? -1.339 -4.257 -10.043 1.00 89.44 89 ARG A C 1
ATOM 706 O O . ARG A 1 89 ? -1.110 -4.055 -11.222 1.00 89.44 89 ARG A O 1
ATOM 713 N N . ARG A 1 90 ? -2.324 -3.640 -9.380 1.00 87.12 90 ARG A N 1
ATOM 714 C CA . ARG A 1 90 ? -3.224 -2.647 -9.993 1.00 87.12 90 ARG A CA 1
ATOM 715 C C . ARG A 1 90 ? -2.532 -1.326 -10.329 1.00 87.12 90 ARG A C 1
ATOM 717 O O . ARG A 1 90 ? -3.118 -0.515 -11.019 1.00 87.12 90 ARG A O 1
ATOM 724 N N . GLN A 1 91 ? -1.332 -1.103 -9.801 1.00 88.94 91 GLN A N 1
ATOM 725 C CA . GLN A 1 91 ? -0.556 0.119 -9.992 1.00 88.94 91 GLN A CA 1
ATOM 726 C C . GLN A 1 91 ? 0.542 -0.069 -11.054 1.00 88.94 91 GLN A C 1
ATOM 728 O O . GLN A 1 91 ? 1.289 0.862 -11.334 1.00 88.94 91 GLN A O 1
ATOM 733 N N . LEU A 1 92 ? 0.672 -1.270 -11.635 1.00 88.25 92 LEU A N 1
ATOM 734 C CA . LEU A 1 92 ? 1.755 -1.602 -12.566 1.00 88.25 92 LEU A CA 1
ATOM 735 C C . LEU A 1 92 ? 1.658 -0.886 -13.918 1.00 88.25 92 LEU A C 1
ATOM 737 O O . LEU A 1 92 ? 2.688 -0.691 -14.561 1.00 88.25 92 LEU A O 1
ATOM 741 N N . ASP A 1 93 ? 0.453 -0.468 -14.300 1.00 86.62 93 ASP A N 1
ATOM 742 C CA . ASP A 1 93 ? 0.180 0.250 -15.550 1.00 86.62 93 ASP A CA 1
ATOM 743 C C . ASP A 1 93 ? -0.155 1.733 -15.309 1.00 86.62 93 ASP A C 1
ATOM 745 O O . ASP A 1 93 ? -0.364 2.498 -16.251 1.00 86.62 93 ASP A O 1
ATOM 749 N N . GLU A 1 94 ? -0.183 2.160 -14.044 1.00 87.75 94 GLU A N 1
ATOM 750 C CA . GLU A 1 94 ? -0.460 3.544 -13.666 1.00 87.75 94 GLU A CA 1
ATOM 751 C C . GLU A 1 94 ? 0.772 4.441 -13.894 1.00 87.75 94 GLU A C 1
ATOM 753 O O . GLU A 1 94 ? 1.915 3.977 -13.802 1.00 87.75 94 GLU A O 1
ATOM 758 N N . PRO A 1 95 ? 0.579 5.745 -14.169 1.00 87.69 95 PRO A N 1
ATOM 759 C CA . PRO A 1 95 ? 1.664 6.698 -14.387 1.00 87.69 95 PRO A CA 1
ATOM 760 C C . PRO A 1 95 ? 2.351 7.075 -13.062 1.00 87.69 95 PRO A C 1
ATOM 762 O O . PRO A 1 95 ? 2.130 8.141 -12.496 1.00 87.69 95 PRO A O 1
ATOM 765 N N . LEU A 1 96 ? 3.180 6.172 -12.536 1.00 86.81 96 LEU A N 1
ATOM 766 C CA . LEU A 1 96 ? 3.814 6.320 -11.219 1.00 86.81 96 LEU A CA 1
ATOM 767 C C . LEU A 1 96 ? 5.146 7.083 -11.235 1.00 86.81 96 LEU A C 1
ATOM 769 O O . LEU A 1 96 ? 5.668 7.449 -10.175 1.00 86.81 96 LEU A O 1
ATOM 773 N N . PHE A 1 97 ? 5.721 7.281 -12.418 1.00 88.12 97 PHE A N 1
ATOM 774 C CA . PHE A 1 97 ? 7.022 7.910 -12.614 1.00 88.12 97 PHE A CA 1
ATOM 775 C C . PHE A 1 97 ? 6.899 9.199 -13.432 1.00 88.12 97 PHE A C 1
ATOM 777 O O . PHE A 1 97 ? 5.860 9.490 -14.025 1.00 88.12 97 PHE A O 1
ATOM 784 N N . GLY A 1 98 ? 7.983 9.982 -13.469 1.00 83.50 98 GLY A N 1
ATOM 785 C CA . GLY A 1 98 ? 8.034 11.238 -14.222 1.00 83.50 98 GLY A CA 1
ATOM 786 C C . GLY A 1 98 ? 7.620 11.066 -15.688 1.00 83.50 98 GLY A C 1
ATOM 787 O O . GLY A 1 98 ? 7.833 10.004 -16.276 1.00 83.50 98 GLY A O 1
ATOM 788 N N . PHE A 1 99 ? 7.039 12.121 -16.268 1.00 80.81 99 PHE A N 1
ATOM 789 C CA . PHE A 1 99 ? 6.440 12.115 -17.615 1.00 80.81 99 PHE A CA 1
ATOM 790 C C . PHE A 1 99 ? 5.282 11.118 -17.776 1.00 80.81 99 PHE A C 1
ATOM 792 O O . PHE A 1 99 ? 5.127 10.503 -18.833 1.00 80.81 99 PHE A O 1
ATOM 799 N N . ASP A 1 100 ? 4.506 10.920 -16.706 1.00 82.38 100 ASP A N 1
ATOM 800 C CA . ASP A 1 100 ? 3.409 9.951 -16.627 1.00 82.38 100 ASP A CA 1
ATOM 801 C C . ASP A 1 100 ? 3.809 8.567 -17.157 1.00 82.38 100 ASP A C 1
ATOM 803 O O . ASP A 1 100 ? 3.082 7.928 -17.928 1.00 82.38 100 ASP A O 1
ATOM 807 N N . SER A 1 101 ? 5.023 8.132 -16.807 1.00 84.62 101 SER A N 1
ATOM 808 C CA . SER A 1 101 ? 5.560 6.867 -17.291 1.00 84.62 101 SER A CA 1
ATOM 809 C C . SER A 1 101 ? 5.137 5.709 -16.383 1.00 84.62 101 SER A C 1
ATOM 811 O O . SER A 1 101 ? 5.266 5.802 -15.157 1.00 84.62 101 SER A O 1
ATOM 813 N N . PRO A 1 10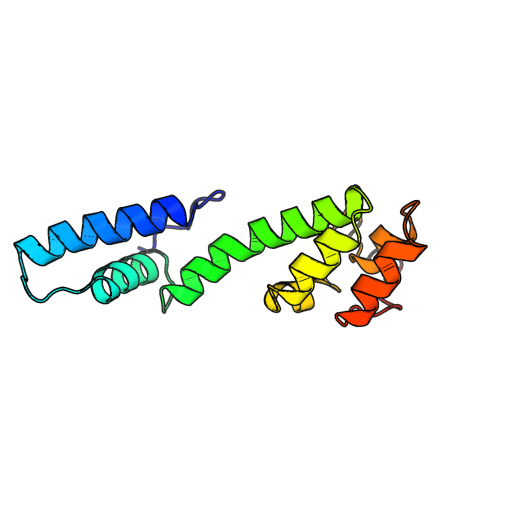2 ? 4.629 4.606 -16.963 1.00 89.50 102 PRO A N 1
ATOM 814 C CA . PRO A 1 102 ? 4.317 3.417 -16.189 1.00 89.50 102 PRO A CA 1
ATOM 815 C C . PRO A 1 102 ? 5.599 2.679 -15.765 1.00 89.50 102 PRO A C 1
ATOM 817 O O . PRO A 1 102 ? 6.638 2.802 -16.428 1.00 89.50 102 PRO A O 1
ATOM 820 N N . PRO A 1 103 ? 5.540 1.862 -14.698 1.00 90.81 103 PRO A N 1
ATOM 821 C CA . PRO A 1 103 ? 6.628 0.997 -14.240 1.00 90.81 103 PRO A CA 1
ATOM 822 C C . PRO A 1 103 ? 7.390 0.239 -15.332 1.00 90.81 103 PRO A C 1
ATOM 824 O O . PRO A 1 103 ? 8.619 0.205 -15.297 1.00 90.81 103 PRO A O 1
ATOM 827 N N . VAL A 1 104 ? 6.694 -0.323 -16.326 1.00 90.31 104 VAL A N 1
ATOM 828 C CA . VAL A 1 104 ? 7.317 -1.049 -17.452 1.00 90.31 104 VAL A CA 1
ATOM 829 C C . VAL A 1 104 ? 8.195 -0.132 -18.301 1.00 90.31 104 VAL A C 1
ATOM 831 O O . VAL A 1 104 ? 9.325 -0.487 -18.642 1.00 90.31 104 VAL A O 1
ATOM 834 N N . MET A 1 105 ? 7.719 1.078 -18.596 1.00 88.50 105 MET A N 1
ATOM 835 C CA . MET A 1 105 ? 8.471 2.061 -19.374 1.00 88.50 105 MET A CA 1
ATOM 836 C C . MET A 1 105 ? 9.689 2.560 -18.593 1.00 88.50 105 MET A C 1
ATOM 838 O O . MET A 1 105 ? 10.794 2.623 -19.136 1.00 88.50 105 MET A O 1
ATOM 842 N N . ARG A 1 106 ? 9.527 2.838 -17.291 1.00 91.38 106 ARG A N 1
ATOM 843 C CA . ARG A 1 106 ? 10.658 3.228 -16.439 1.00 91.38 106 ARG A CA 1
ATOM 844 C C . ARG A 1 106 ? 11.713 2.124 -16.362 1.00 91.38 106 ARG A C 1
ATOM 846 O O . ARG A 1 106 ? 12.899 2.411 -16.514 1.00 91.38 106 ARG A O 1
ATOM 853 N N . ALA A 1 107 ? 11.290 0.876 -16.166 1.00 91.62 107 ALA A N 1
ATOM 854 C CA . ALA A 1 107 ? 12.184 -0.276 -16.105 1.00 91.62 107 ALA A CA 1
ATOM 855 C C . ALA A 1 107 ? 12.909 -0.533 -17.434 1.00 91.62 107 ALA A C 1
ATOM 857 O O . ALA A 1 107 ? 14.066 -0.941 -17.412 1.00 91.62 107 ALA A O 1
ATOM 858 N N . SER A 1 108 ? 12.270 -0.255 -18.575 1.00 90.00 108 SER A N 1
ATOM 859 C CA . SER A 1 108 ? 12.870 -0.420 -19.908 1.00 90.00 108 SER A CA 1
ATOM 860 C C . SER A 1 108 ? 14.074 0.497 -20.136 1.00 90.00 108 SER A C 1
ATOM 862 O O . SER A 1 108 ? 15.039 0.094 -20.778 1.00 90.00 108 SER A O 1
ATOM 864 N N . GLY A 1 109 ? 14.045 1.713 -19.581 1.00 87.88 109 GLY A N 1
ATOM 865 C CA . GLY A 1 109 ? 15.170 2.655 -19.629 1.00 87.88 109 G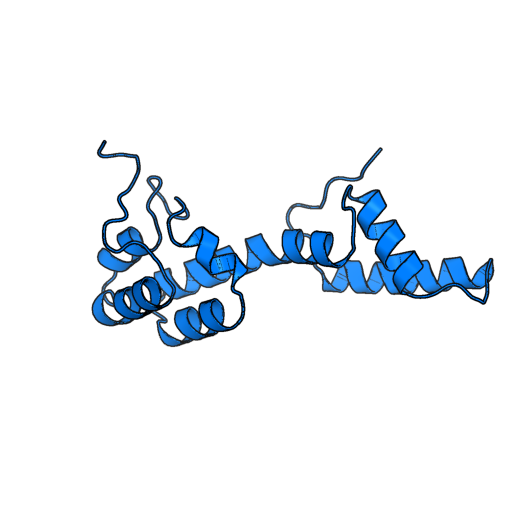LY A CA 1
ATOM 866 C C . GLY A 1 109 ? 16.252 2.409 -18.569 1.00 87.88 109 GLY A C 1
ATOM 867 O O . GLY A 1 109 ? 17.238 3.144 -18.525 1.00 87.88 109 GLY A O 1
ATOM 868 N N . HIS A 1 110 ? 16.076 1.420 -17.690 1.00 92.75 110 HIS A N 1
ATOM 869 C CA . HIS A 1 110 ? 17.021 1.113 -16.620 1.00 92.75 110 HIS A CA 1
ATOM 870 C C . HIS A 1 110 ? 18.096 0.124 -17.096 1.00 92.75 110 HIS A C 1
ATOM 872 O O . HIS A 1 110 ? 17.816 -0.793 -17.864 1.00 92.75 110 HIS A O 1
ATOM 878 N N . ARG A 1 111 ? 19.328 0.232 -16.578 1.00 93.12 111 ARG A N 1
ATOM 879 C CA . ARG A 1 111 ? 20.423 -0.695 -16.941 1.00 93.12 111 ARG A CA 1
ATOM 880 C C . ARG A 1 111 ? 20.105 -2.168 -16.635 1.00 93.12 111 ARG A C 1
ATOM 882 O O . ARG A 1 111 ? 20.557 -3.057 -17.342 1.00 93.12 111 ARG A O 1
ATOM 889 N N . GLU A 1 112 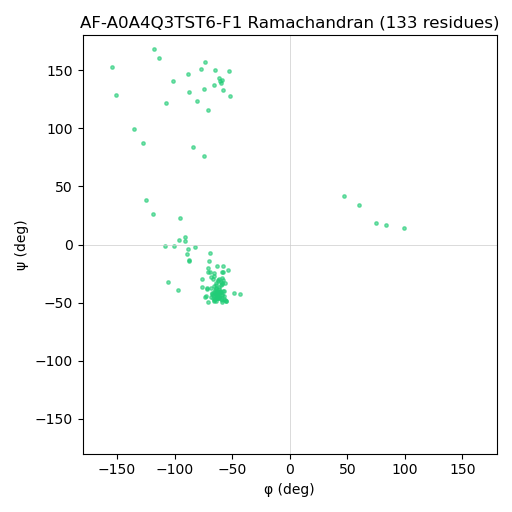? 19.275 -2.407 -15.617 1.00 94.12 112 GLU A N 1
ATOM 890 C CA . GLU A 1 112 ? 18.811 -3.743 -15.204 1.00 94.12 112 GLU A CA 1
ATOM 891 C C . GLU A 1 112 ? 17.453 -4.137 -15.809 1.00 94.12 112 GLU A C 1
ATOM 893 O O . GLU A 1 112 ? 16.751 -4.988 -15.256 1.00 94.12 112 GLU A O 1
ATOM 898 N N . ALA A 1 113 ? 17.059 -3.536 -16.938 1.00 92.06 113 ALA A N 1
ATOM 899 C CA . ALA A 1 113 ? 15.800 -3.837 -17.626 1.00 92.06 113 ALA A CA 1
ATOM 900 C C . ALA A 1 113 ? 15.581 -5.348 -17.819 1.00 92.06 113 ALA A C 1
ATOM 902 O O . ALA A 1 113 ? 14.498 -5.861 -17.542 1.00 92.06 113 ALA A O 1
ATOM 903 N N . ALA A 1 114 ? 16.636 -6.081 -18.196 1.00 92.62 114 ALA A N 1
ATOM 904 C CA . ALA A 1 114 ? 16.592 -7.528 -18.412 1.00 92.62 114 ALA A CA 1
ATOM 905 C C . ALA A 1 114 ? 16.162 -8.334 -17.168 1.00 92.62 114 ALA A C 1
ATOM 907 O O . ALA A 1 114 ? 15.660 -9.447 -17.306 1.00 92.62 114 ALA A O 1
ATOM 908 N N . ARG A 1 115 ? 16.336 -7.784 -15.958 1.00 94.19 115 ARG A N 1
ATOM 909 C CA . ARG A 1 115 ? 15.907 -8.405 -14.694 1.00 94.19 115 ARG A CA 1
ATOM 910 C C . ARG A 1 115 ? 14.556 -7.879 -14.216 1.00 94.19 115 ARG A C 1
ATOM 912 O O . ARG A 1 115 ? 13.744 -8.655 -13.720 1.00 94.19 115 ARG A O 1
ATOM 919 N N . LEU A 1 116 ? 14.306 -6.580 -14.379 1.00 93.69 116 LEU A N 1
ATOM 920 C CA . LEU A 1 116 ? 13.081 -5.925 -13.913 1.00 93.69 116 LEU A CA 1
ATOM 921 C C . LEU A 1 116 ? 11.856 -6.276 -14.771 1.00 93.69 116 LEU A C 1
ATOM 923 O O . LEU A 1 116 ? 10.795 -6.591 -14.232 1.00 93.69 116 LEU A O 1
ATOM 927 N N . LEU A 1 117 ? 11.991 -6.253 -16.101 1.00 93.50 117 LEU A N 1
ATOM 928 C CA . LEU A 1 117 ? 10.865 -6.449 -17.020 1.00 93.50 117 LEU A CA 1
ATOM 929 C C . LEU A 1 117 ? 10.193 -7.823 -16.864 1.00 93.50 117 LEU A C 1
ATOM 931 O O . LEU A 1 117 ? 8.966 -7.857 -16.746 1.00 93.50 117 LEU A O 1
ATOM 935 N N . PRO A 1 118 ? 10.926 -8.953 -16.763 1.00 94.25 118 PRO A N 1
ATOM 936 C CA . PRO A 1 118 ? 10.291 -10.251 -16.544 1.00 94.25 118 PRO A CA 1
ATOM 937 C C . PRO A 1 118 ? 9.510 -10.336 -15.230 1.00 94.25 118 PRO A C 1
ATOM 939 O O . PRO A 1 118 ? 8.550 -11.098 -15.143 1.00 94.25 118 PRO A O 1
ATOM 942 N N . VAL A 1 119 ? 9.914 -9.588 -14.196 1.00 94.62 119 VAL A N 1
ATOM 943 C CA . VAL A 1 119 ? 9.181 -9.526 -12.924 1.00 94.62 119 VAL A CA 1
ATOM 944 C C . VAL A 1 119 ? 7.873 -8.763 -13.108 1.00 94.62 119 VAL A C 1
ATOM 946 O O . VAL A 1 119 ? 6.822 -9.274 -12.729 1.00 94.62 119 VAL A O 1
ATOM 949 N N . LEU A 1 120 ? 7.918 -7.582 -13.727 1.00 92.19 120 LEU A N 1
ATOM 950 C CA . LEU A 1 120 ? 6.729 -6.759 -13.969 1.00 92.19 120 LEU A CA 1
ATOM 951 C C . LEU A 1 120 ? 5.689 -7.510 -14.814 1.00 92.19 120 LEU A C 1
ATOM 953 O O . LEU A 1 120 ? 4.537 -7.634 -14.400 1.00 92.19 120 LEU A O 1
ATOM 957 N N . VAL A 1 121 ? 6.114 -8.106 -15.933 1.00 92.88 121 VAL A N 1
ATOM 958 C CA . VAL A 1 121 ? 5.232 -8.871 -16.832 1.00 92.88 121 VAL A CA 1
ATOM 959 C C . VAL A 1 121 ? 4.634 -10.093 -16.127 1.00 92.88 121 VAL A C 1
ATOM 961 O O . VAL A 1 121 ? 3.439 -10.355 -16.240 1.00 92.88 121 VAL A O 1
ATOM 964 N N . ARG A 1 122 ? 5.424 -10.820 -15.324 1.00 92.56 122 ARG A N 1
ATOM 965 C CA . ARG A 1 122 ? 4.941 -11.980 -14.548 1.00 92.56 122 ARG A CA 1
ATOM 966 C C . ARG A 1 122 ? 3.813 -11.621 -13.582 1.00 92.56 122 ARG A C 1
ATOM 968 O O . ARG A 1 122 ? 2.946 -12.454 -13.326 1.00 92.56 122 ARG A O 1
ATOM 975 N N . HIS A 1 123 ? 3.839 -10.414 -13.022 1.00 92.75 123 HIS A N 1
ATOM 976 C CA . HIS A 1 123 ? 2.820 -9.934 -12.084 1.00 92.75 123 HIS A CA 1
ATOM 977 C C . HIS A 1 123 ? 1.663 -9.193 -12.761 1.00 92.75 123 HIS A C 1
ATOM 979 O O . HIS A 1 123 ? 0.776 -8.711 -12.055 1.00 92.75 123 HIS A O 1
ATOM 985 N N . GLY A 1 124 ? 1.630 -9.186 -14.097 1.00 87.75 124 GLY A N 1
ATOM 986 C CA . GLY A 1 124 ? 0.505 -8.711 -14.895 1.00 87.75 124 GLY A CA 1
ATOM 987 C C . GLY A 1 124 ? 0.648 -7.296 -15.445 1.00 87.75 124 GLY A C 1
ATOM 988 O O . GLY A 1 124 ? -0.358 -6.760 -15.886 1.00 87.75 124 GLY A O 1
ATOM 989 N N . ALA A 1 125 ? 1.846 -6.701 -15.420 1.00 88.75 125 ALA A N 1
ATOM 990 C CA . ALA A 1 125 ? 2.074 -5.435 -16.112 1.00 88.75 125 ALA A CA 1
ATOM 991 C C . ALA A 1 125 ? 1.944 -5.628 -17.629 1.00 88.75 125 ALA A C 1
ATOM 993 O O . ALA A 1 125 ? 2.481 -6.606 -18.166 1.00 88.75 125 ALA A O 1
ATOM 994 N N . ASP A 1 126 ? 1.284 -4.698 -18.316 1.00 85.56 126 ASP A N 1
ATOM 995 C CA . ASP A 1 126 ? 1.189 -4.736 -19.771 1.00 85.56 126 ASP A CA 1
ATOM 996 C C . ASP A 1 126 ? 2.567 -4.406 -20.381 1.00 85.56 126 ASP A C 1
ATOM 998 O O . ASP A 1 126 ? 3.074 -3.291 -20.216 1.00 85.56 126 ASP A O 1
ATOM 1002 N N . PRO A 1 127 ? 3.217 -5.345 -21.099 1.00 79.25 127 PRO A N 1
ATOM 1003 C CA . PRO A 1 127 ? 4.508 -5.092 -21.738 1.00 79.25 127 PRO A CA 1
ATOM 1004 C C . PRO A 1 127 ? 4.438 -4.002 -22.816 1.00 79.25 127 PRO A C 1
ATOM 1006 O O . PRO A 1 127 ? 5.474 -3.453 -23.187 1.00 79.25 127 PRO A O 1
ATOM 1009 N N . ASN A 1 128 ? 3.241 -3.685 -23.316 1.00 78.81 128 ASN A N 1
ATOM 1010 C CA . ASN A 1 128 ? 3.006 -2.615 -24.278 1.00 78.81 128 ASN A CA 1
ATOM 1011 C C . ASN A 1 128 ? 2.551 -1.309 -23.612 1.00 78.81 128 ASN A C 1
ATOM 1013 O O . ASN A 1 128 ? 2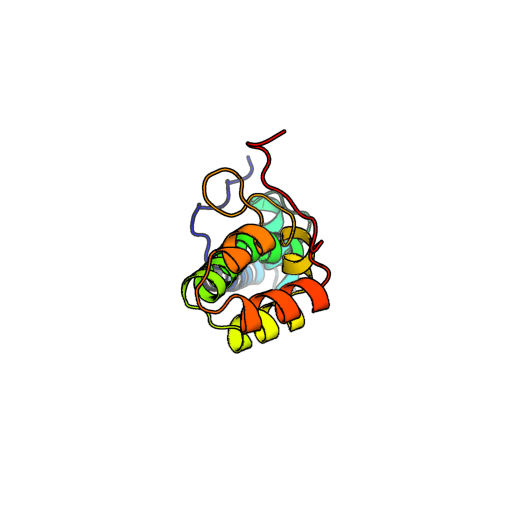.257 -0.353 -24.333 1.00 78.81 128 ASN A O 1
ATOM 1017 N N . ALA A 1 129 ? 2.500 -1.249 -22.273 1.00 76.38 129 ALA A N 1
ATOM 1018 C CA . ALA A 1 129 ? 2.161 -0.039 -21.539 1.00 76.38 129 ALA A CA 1
ATOM 1019 C C . ALA A 1 129 ? 3.132 1.095 -21.871 1.00 76.38 129 ALA A C 1
ATOM 1021 O O . ALA A 1 129 ? 4.339 0.926 -22.062 1.00 76.38 129 ALA A O 1
ATOM 1022 N N . ARG A 1 130 ? 2.568 2.289 -21.970 1.00 69.81 130 ARG A N 1
ATOM 1023 C CA . ARG A 1 130 ? 3.082 3.319 -22.854 1.00 69.81 130 ARG A CA 1
ATOM 1024 C C . ARG A 1 130 ? 2.713 4.658 -22.203 1.00 69.81 130 ARG A C 1
ATOM 1026 O O . ARG A 1 130 ? 1.579 4.820 -21.759 1.00 69.81 130 ARG A O 1
ATOM 1033 N N . SER A 1 131 ? 3.671 5.579 -22.030 1.00 66.50 131 SER A N 1
ATOM 1034 C CA . SER A 1 131 ? 3.404 6.827 -21.283 1.00 66.50 131 SER A CA 1
ATOM 1035 C C . SER A 1 131 ? 2.374 7.714 -21.989 1.00 66.50 131 SER A C 1
ATOM 1037 O O . SER A 1 131 ? 2.289 7.725 -23.213 1.00 66.50 131 SER A O 1
ATOM 1039 N N . LYS A 1 132 ? 1.602 8.491 -21.224 1.00 62.94 132 LYS A N 1
ATOM 1040 C CA . LYS A 1 132 ? 0.518 9.326 -21.780 1.00 62.94 132 LYS A CA 1
ATOM 1041 C C . LYS A 1 132 ? 1.002 10.510 -22.636 1.00 62.94 132 LYS A C 1
ATOM 1043 O O . LYS A 1 132 ? 0.184 11.170 -23.259 1.00 62.94 132 LYS A O 1
ATOM 1048 N N . TRP A 1 133 ? 2.311 10.772 -22.676 1.00 57.56 133 TRP A N 1
ATOM 1049 C CA . TRP A 1 133 ? 2.912 11.946 -23.327 1.00 57.56 133 TRP A CA 1
ATOM 1050 C C . TRP A 1 133 ? 3.273 11.782 -24.815 1.00 57.56 133 TRP A C 1
ATOM 1052 O O . TRP A 1 133 ? 3.650 12.772 -25.432 1.00 57.56 133 TRP A O 1
ATOM 1062 N N . TRP A 1 134 ? 3.195 10.586 -25.411 1.00 55.06 134 TRP A N 1
ATOM 1063 C CA . TRP A 1 134 ? 3.452 10.384 -26.858 1.00 55.06 134 TRP A CA 1
ATOM 1064 C C . TRP A 1 134 ? 2.227 9.831 -27.616 1.00 55.06 134 TRP A C 1
ATOM 1066 O O . TRP A 1 134 ? 2.384 9.202 -28.662 1.00 55.06 134 TRP A O 1
ATOM 1076 N N . ALA A 1 135 ? 1.019 10.094 -27.104 1.00 49.47 135 ALA A N 1
ATOM 1077 C CA . ALA A 1 135 ? -0.245 9.901 -27.822 1.00 49.47 135 ALA A CA 1
ATOM 1078 C C . ALA A 1 135 ? -0.752 11.222 -28.418 1.00 49.47 135 ALA A C 1
ATOM 1080 O O . ALA A 1 135 ? -0.614 12.260 -27.731 1.00 49.47 135 ALA A O 1
#

Secondary structure (DSSP, 8-state):
-PPPPPTT--HHHHHHHHHHHHHHHHHH-TT--HHHHHHHHHHHTT-SSHHHHHHHHHHHHHHHHHHHHHHHT-HHHHHHHHHH-GGGGGGSSS--BTTTB-HHHHHHTSTTHHHHHHHHHHTT--TT---GGG-

Foldseek 3Di:
DADAAPPQHDVVVLLVQLVVVQVVVCVVPVPGDSQNSLCVNCVSNPHNGNVVVVCVNVVVVLLVQLVVCLVVLPLVSNLVSLVVDVVCLVQQLFLSDPLSAGSLRSLCPDPNVVRNNVSSVVSPRDNPRDGPNPD

pLDDT: mean 87.27, std 9.65, range [48.75, 95.44]

Radius of gyration: 19.3 Å; Cα contacts (8 Å, |Δi|>4): 154; chains: 1; bounding box: 38×28×60 Å

Mean predicted aligned error: 6.66 Å

Solvent-accessible surface area (backbone atoms only — not comparable to full-atom values): 7498 Å² total; per-residue (Å²): 135,62,50,79,78,59,99,76,56,48,69,70,58,54,54,48,51,24,52,53,44,28,55,58,44,33,75,81,36,79,82,62,45,62,65,58,26,31,40,52,52,14,45,42,52,69,28,98,31,43,71,58,42,50,48,64,50,44,47,62,58,52,50,54,49,44,49,51,21,56,77,69,50,37,36,66,60,38,43,53,48,51,70,75,36,66,74,54,45,76,48,32,70,36,58,81,40,80,74,44,20,15,53,56,49,56,27,63,77,36,96,42,20,88,54,36,46,63,44,45,44,73,61,64,27,53,89,80,53,67,41,71,78,84,113